Protein AF-A0A024HD30-F1 (afdb_monomer)

Mean predicted aligned error: 6.86 Å

Radius of gyration: 11.12 Å; Cα contacts (8 Å, |Δi|>4): 83; chains: 1; bounding box: 30×17×27 Å

Structure (mmCIF, N/CA/C/O backbone):
data_AF-A0A024HD30-F1
#
_entry.id   AF-A0A024HD30-F1
#
loop_
_atom_site.group_PDB
_atom_site.id
_atom_site.type_symbol
_atom_site.label_atom_id
_atom_site.label_alt_id
_atom_site.label_comp_id
_atom_site.label_asym_id
_atom_site.label_entity_id
_atom_site.label_seq_id
_atom_site.pdbx_PDB_ins_code
_atom_site.Cartn_x
_atom_site.Cartn_y
_atom_site.Cartn_z
_atom_site.occupancy
_atom_site.B_iso_or_equiv
_atom_site.auth_seq_id
_atom_site.auth_comp_id
_atom_site.auth_asym_id
_atom_site.auth_atom_id
_atom_site.pdbx_PDB_model_num
ATOM 1 N N . MET A 1 1 ? -7.268 8.397 2.788 1.00 63.91 1 MET A N 1
ATOM 2 C CA . MET A 1 1 ? -7.156 7.548 1.583 1.00 63.91 1 MET A CA 1
ATOM 3 C C . MET A 1 1 ? -7.546 6.147 1.970 1.00 63.91 1 MET A C 1
ATOM 5 O O . MET A 1 1 ? -6.808 5.524 2.712 1.00 63.91 1 MET A O 1
ATOM 9 N N . THR A 1 2 ? -8.703 5.676 1.529 1.00 78.88 2 THR A N 1
ATOM 10 C CA . THR A 1 2 ? -9.194 4.345 1.902 1.00 78.88 2 THR A CA 1
ATOM 11 C C . THR A 1 2 ? -8.479 3.242 1.118 1.00 78.88 2 THR A C 1
ATOM 13 O O . THR A 1 2 ? -7.783 3.511 0.138 1.00 78.88 2 THR A O 1
ATOM 16 N N . ARG A 1 3 ? -8.653 1.977 1.527 1.00 80.31 3 ARG A N 1
ATOM 17 C CA . ARG A 1 3 ? -8.145 0.824 0.757 1.00 80.31 3 ARG A CA 1
ATOM 18 C C . ARG A 1 3 ? -8.709 0.820 -0.666 1.00 80.31 3 ARG A C 1
ATOM 20 O O . ARG A 1 3 ? -7.953 0.599 -1.603 1.00 80.31 3 ARG A O 1
ATOM 27 N N . ALA A 1 4 ? -9.992 1.157 -0.812 1.00 83.38 4 ALA A N 1
ATOM 28 C CA . ALA A 1 4 ? -10.668 1.251 -2.101 1.00 83.38 4 ALA A CA 1
ATOM 29 C C . ALA A 1 4 ? -10.047 2.326 -3.007 1.00 83.38 4 ALA A C 1
ATOM 31 O O . ALA A 1 4 ? -9.788 2.048 -4.172 1.00 83.38 4 ALA A O 1
ATOM 32 N N . ASP A 1 5 ? -9.729 3.515 -2.477 1.00 83.06 5 ASP A N 1
ATOM 33 C CA . ASP A 1 5 ? -9.053 4.562 -3.264 1.00 83.06 5 ASP A CA 1
ATOM 34 C C . ASP A 1 5 ? -7.696 4.082 -3.788 1.00 83.06 5 ASP A C 1
ATOM 36 O O . ASP A 1 5 ? -7.331 4.332 -4.936 1.00 83.06 5 ASP A O 1
ATOM 40 N N . VAL A 1 6 ? -6.940 3.377 -2.943 1.00 82.12 6 VAL A N 1
ATOM 41 C CA . VAL A 1 6 ? -5.622 2.850 -3.305 1.00 82.12 6 VAL A CA 1
ATOM 42 C C . VAL A 1 6 ? -5.745 1.742 -4.349 1.00 82.12 6 VAL A C 1
ATOM 44 O O . VAL A 1 6 ? -4.986 1.749 -5.313 1.00 82.12 6 VAL A O 1
ATOM 47 N N . GLU A 1 7 ? -6.693 0.821 -4.189 1.00 84.31 7 GLU A N 1
ATOM 48 C CA . GLU A 1 7 ? -6.938 -0.260 -5.151 1.00 84.31 7 GLU A CA 1
ATOM 49 C C . GLU A 1 7 ? -7.468 0.264 -6.488 1.00 84.31 7 GLU A C 1
ATOM 51 O O . GLU A 1 7 ? -7.115 -0.270 -7.535 1.00 84.31 7 GLU A O 1
ATOM 56 N N . ASN A 1 8 ? -8.25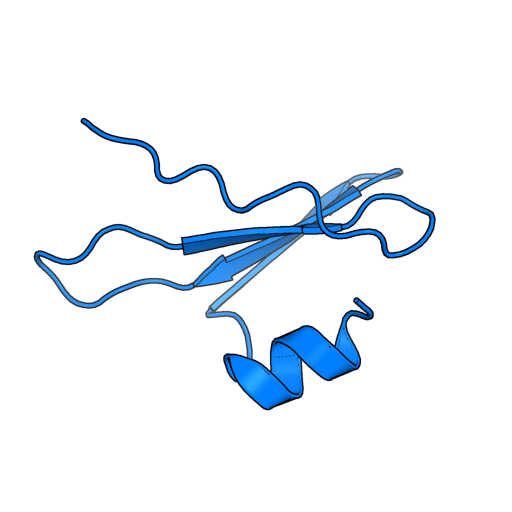5 1.341 -6.481 1.00 85.69 8 ASN A N 1
ATOM 57 C CA . ASN A 1 8 ? -8.730 1.976 -7.707 1.00 85.69 8 ASN A CA 1
ATOM 58 C C . ASN A 1 8 ? -7.601 2.742 -8.427 1.00 85.69 8 ASN A C 1
ATOM 60 O O . ASN A 1 8 ? -7.499 2.704 -9.649 1.00 85.69 8 ASN A O 1
ATOM 64 N N . ALA A 1 9 ? -6.708 3.403 -7.680 1.00 84.44 9 ALA A N 1
ATOM 65 C CA . ALA A 1 9 ? -5.610 4.187 -8.253 1.00 84.44 9 ALA A CA 1
ATOM 66 C C . ALA A 1 9 ? -4.385 3.351 -8.675 1.00 84.44 9 ALA A C 1
ATOM 68 O O . ALA A 1 9 ? -3.711 3.691 -9.647 1.00 84.44 9 ALA A O 1
ATOM 69 N N . LEU A 1 10 ? -4.046 2.298 -7.922 1.00 82.25 10 LEU A N 1
ATOM 70 C CA . LEU A 1 10 ? -2.857 1.461 -8.149 1.00 82.25 10 LEU A CA 1
ATOM 71 C C . LEU A 1 10 ? -3.187 0.067 -8.695 1.00 82.25 10 LEU A C 1
ATOM 73 O O . LEU A 1 10 ? -2.278 -0.623 -9.157 1.00 82.25 10 LEU A O 1
ATOM 77 N N . GLY A 1 11 ? -4.451 -0.348 -8.651 1.00 86.81 11 GLY A N 1
ATOM 78 C CA . GLY A 1 11 ? -4.864 -1.722 -8.914 1.00 86.81 11 GLY A CA 1
ATOM 79 C C . GLY A 1 11 ? -4.751 -2.619 -7.678 1.00 86.81 11 GLY A C 1
ATOM 80 O O . GLY A 1 11 ? -4.450 -2.175 -6.568 1.00 86.81 11 GLY A O 1
ATOM 81 N N . LYS A 1 12 ? -4.986 -3.920 -7.877 1.00 87.62 12 LYS A N 1
ATOM 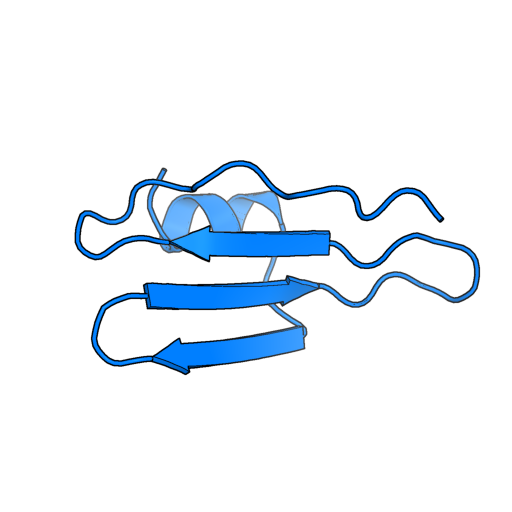82 C CA . LYS A 1 12 ? -4.868 -4.916 -6.805 1.00 87.62 12 LYS A CA 1
ATOM 83 C C . LYS A 1 12 ? -3.400 -5.084 -6.384 1.00 87.62 12 LYS A C 1
ATOM 85 O O . LYS A 1 12 ? -2.539 -5.191 -7.257 1.00 87.62 12 LYS A O 1
ATOM 90 N N . PRO A 1 13 ? -3.099 -5.135 -5.076 1.00 88.00 13 PRO A N 1
ATOM 91 C CA . PRO A 1 13 ? -1.749 -5.415 -4.601 1.00 88.00 13 PRO A CA 1
ATOM 92 C C . PRO A 1 13 ? -1.330 -6.851 -4.924 1.00 88.00 13 PRO A C 1
ATOM 94 O O . PRO A 1 13 ? -2.137 -7.775 -4.841 1.00 88.00 13 PRO A O 1
ATOM 97 N N . ASP A 1 14 ? -0.044 -7.048 -5.209 1.00 89.00 14 ASP A N 1
ATOM 98 C CA . ASP A 1 14 ? 0.535 -8.383 -5.390 1.00 89.00 14 ASP A CA 1
ATOM 99 C C . ASP A 1 14 ? 0.563 -9.167 -4.076 1.00 89.00 14 ASP A C 1
ATOM 101 O O . ASP A 1 14 ? 0.431 -10.390 -4.055 1.00 89.00 14 ASP A O 1
ATOM 105 N N . ARG A 1 15 ? 0.765 -8.462 -2.957 1.00 88.94 15 ARG A N 1
ATOM 106 C CA . ARG A 1 15 ? 0.788 -9.072 -1.628 1.00 88.94 15 ARG A CA 1
ATOM 107 C C . ARG A 1 15 ? 0.169 -8.159 -0.586 1.00 88.94 15 ARG A C 1
ATOM 109 O O . ARG A 1 15 ? 0.477 -6.970 -0.524 1.00 88.94 15 ARG A O 1
ATOM 116 N N . VAL A 1 16 ? -0.638 -8.746 0.286 1.00 88.62 16 VAL A N 1
ATOM 117 C CA . VAL A 1 16 ? -1.211 -8.077 1.454 1.00 88.62 16 VAL A CA 1
ATOM 118 C C . VAL A 1 16 ? -0.629 -8.716 2.708 1.00 88.62 16 VAL A C 1
ATOM 120 O O . VAL A 1 16 ? -0.661 -9.932 2.863 1.00 88.62 16 VAL A O 1
ATOM 123 N N . ALA A 1 17 ? -0.065 -7.894 3.586 1.00 87.56 17 ALA A N 1
ATOM 124 C CA . ALA A 1 17 ? 0.415 -8.286 4.902 1.00 87.56 17 ALA A CA 1
ATOM 125 C C . ALA A 1 17 ? -0.393 -7.526 5.952 1.00 87.56 17 ALA A C 1
ATOM 127 O O . ALA A 1 17 ? -0.284 -6.306 6.054 1.00 87.56 17 ALA A O 1
ATOM 128 N N . GLN A 1 18 ? -1.223 -8.236 6.705 1.00 86.31 18 GLN A N 1
ATOM 129 C CA . GLN A 1 18 ? -2.032 -7.659 7.769 1.00 86.31 18 GLN A CA 1
ATOM 130 C C . GLN A 1 18 ? -1.450 -8.058 9.126 1.00 86.31 18 GLN A C 1
ATOM 132 O O . GLN A 1 18 ? -1.141 -9.220 9.365 1.00 86.31 18 GLN A O 1
ATOM 137 N N . THR A 1 19 ? -1.283 -7.068 9.989 1.00 84.12 19 THR A N 1
ATOM 138 C CA . THR A 1 19 ? -0.949 -7.186 11.410 1.00 84.12 19 THR A CA 1
ATOM 139 C C . THR A 1 19 ? -2.087 -6.543 12.200 1.00 84.12 19 THR A C 1
ATOM 141 O O . THR A 1 19 ? -2.800 -5.708 11.640 1.00 84.12 19 THR A O 1
ATOM 144 N N . ASP A 1 20 ? -2.238 -6.900 13.477 1.00 78.44 20 ASP A N 1
ATOM 145 C CA . ASP A 1 20 ? -3.358 -6.507 14.350 1.00 78.44 20 ASP A CA 1
ATOM 146 C C . ASP A 1 20 ? -3.785 -5.037 14.209 1.00 78.44 20 ASP A C 1
ATOM 148 O O . ASP A 1 20 ? -4.972 -4.755 14.102 1.00 78.44 20 ASP A O 1
ATOM 152 N N . SER A 1 21 ? -2.828 -4.112 14.073 1.00 81.19 21 SER A N 1
ATOM 153 C CA . SER A 1 21 ? -3.112 -2.673 13.944 1.00 81.19 21 SER A CA 1
ATOM 154 C C . SER A 1 21 ? -2.789 -2.065 12.575 1.00 81.19 21 SER A C 1
ATOM 156 O O . SER A 1 21 ? -2.938 -0.859 12.370 1.00 81.19 21 SER A O 1
ATOM 158 N N . ARG A 1 22 ? -2.245 -2.832 11.621 1.00 85.94 22 ARG A N 1
ATOM 159 C CA . ARG A 1 22 ? -1.764 -2.267 10.346 1.00 85.94 22 ARG A CA 1
ATOM 160 C C . ARG A 1 22 ? -1.955 -3.214 9.185 1.00 85.94 22 ARG A C 1
ATOM 162 O O . ARG A 1 22 ? -1.608 -4.385 9.247 1.00 85.94 22 ARG A O 1
ATOM 169 N N . THR A 1 23 ? -2.412 -2.669 8.066 1.00 87.00 23 THR A N 1
ATOM 170 C CA . THR A 1 23 ? -2.471 -3.404 6.800 1.00 87.00 23 THR A CA 1
ATOM 171 C C . THR A 1 23 ? -1.407 -2.859 5.866 1.00 87.00 23 THR A C 1
ATOM 173 O O . THR A 1 23 ? -1.331 -1.658 5.650 1.00 87.00 23 THR A O 1
ATOM 176 N N . ARG A 1 24 ? -0.569 -3.713 5.292 1.00 87.88 24 ARG A N 1
ATOM 177 C CA . ARG A 1 24 ? 0.477 -3.327 4.350 1.00 87.88 24 ARG A CA 1
ATOM 178 C C . ARG A 1 24 ? 0.245 -3.996 3.010 1.00 87.88 24 ARG A C 1
ATOM 180 O O . ARG A 1 24 ? 0.291 -5.213 2.891 1.00 87.88 24 ARG A O 1
ATOM 187 N N . TYR A 1 25 ? 0.034 -3.184 1.992 1.00 88.56 25 TYR A N 1
ATOM 188 C CA . TYR A 1 25 ? -0.062 -3.612 0.607 1.00 88.56 25 TYR A CA 1
ATOM 189 C C . TYR A 1 25 ? 1.301 -3.484 -0.051 1.00 88.56 25 TYR A C 1
ATOM 191 O O . TYR A 1 25 ? 2.013 -2.496 0.145 1.00 88.56 25 TYR A O 1
ATOM 199 N N . ILE A 1 26 ? 1.670 -4.487 -0.830 1.00 87.00 26 ILE A N 1
ATOM 200 C CA . ILE A 1 26 ? 2.943 -4.567 -1.527 1.00 87.00 26 ILE A CA 1
ATOM 201 C C . ILE A 1 26 ? 2.646 -4.722 -3.011 1.00 87.00 26 ILE A C 1
ATOM 203 O O . ILE A 1 26 ? 1.912 -5.617 -3.420 1.00 87.00 26 ILE A O 1
ATOM 207 N N . TYR A 1 27 ? 3.262 -3.839 -3.783 1.00 86.75 27 TYR A N 1
ATOM 208 C CA . TYR A 1 27 ? 3.210 -3.787 -5.230 1.00 86.75 27 TYR A CA 1
ATOM 209 C C . TYR A 1 27 ? 4.601 -4.116 -5.760 1.00 86.75 27 TYR A C 1
ATOM 211 O O . TYR A 1 27 ? 5.566 -3.357 -5.573 1.00 86.75 27 TYR A O 1
ATOM 219 N N . HIS A 1 28 ? 4.718 -5.284 -6.374 1.00 84.38 28 HIS A N 1
ATOM 220 C CA . HIS A 1 28 ? 5.926 -5.733 -7.029 1.00 84.38 28 HIS A CA 1
ATOM 221 C C . HIS A 1 28 ? 6.087 -4.963 -8.328 1.00 84.38 28 HIS A C 1
ATOM 223 O O . HIS A 1 28 ? 5.250 -4.984 -9.225 1.00 84.38 28 HIS A O 1
ATOM 229 N N . ALA A 1 29 ? 7.191 -4.236 -8.417 1.00 79.19 29 ALA A N 1
ATOM 230 C CA . ALA A 1 29 ? 7.542 -3.577 -9.651 1.00 79.19 29 ALA A CA 1
ATOM 231 C C . ALA A 1 29 ? 8.328 -4.549 -10.541 1.00 79.19 29 ALA A C 1
ATOM 233 O O . ALA A 1 29 ? 8.958 -5.491 -10.057 1.00 79.19 29 ALA A O 1
ATOM 234 N N . ARG A 1 30 ? 8.293 -4.307 -11.854 1.00 78.88 30 ARG A N 1
ATOM 235 C CA . ARG A 1 30 ? 9.078 -5.075 -12.830 1.00 78.88 30 ARG A CA 1
ATOM 236 C C . ARG A 1 30 ? 10.578 -5.053 -12.480 1.00 78.88 30 ARG A C 1
ATOM 238 O O . ARG A 1 30 ? 11.023 -4.100 -11.832 1.00 78.88 30 ARG A O 1
ATOM 245 N N . PRO A 1 31 ? 11.369 -6.044 -12.937 1.00 76.12 31 PRO A N 1
ATOM 246 C CA . PRO A 1 31 ? 12.817 -6.057 -12.730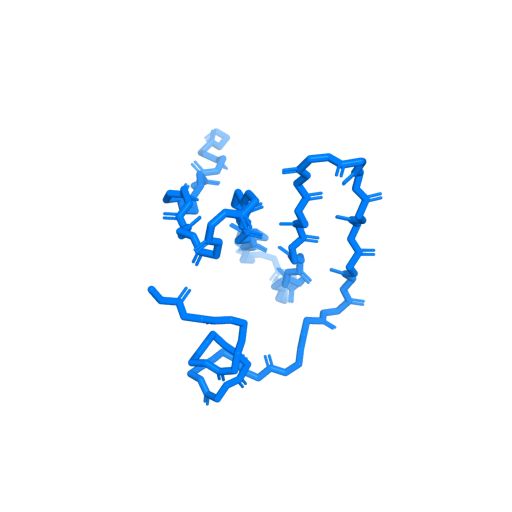 1.00 76.12 31 PRO A CA 1
ATOM 247 C C . PRO A 1 31 ? 13.443 -4.700 -13.093 1.00 76.12 31 PRO A C 1
ATOM 249 O O . PRO A 1 31 ? 13.169 -4.155 -14.160 1.00 76.12 31 PRO A O 1
ATOM 252 N N . GLY A 1 32 ? 14.220 -4.117 -12.174 1.00 75.00 32 GLY A N 1
ATOM 253 C CA . GLY A 1 32 ? 14.818 -2.781 -12.332 1.00 75.00 32 GLY A CA 1
ATOM 254 C C . GLY A 1 32 ? 13.973 -1.601 -11.824 1.00 75.00 32 GLY A C 1
ATOM 255 O O . GLY A 1 32 ? 14.448 -0.466 -11.826 1.00 75.00 32 GLY A O 1
ATOM 256 N N . LYS A 1 33 ? 12.743 -1.827 -11.344 1.00 74.88 33 LYS A N 1
ATOM 257 C CA . LYS A 1 33 ? 11.927 -0.811 -10.658 1.00 74.88 33 LYS A CA 1
ATOM 258 C C . LYS A 1 33 ? 11.872 -1.094 -9.153 1.00 74.88 33 LYS A C 1
ATOM 260 O O . LYS A 1 33 ? 11.881 -2.239 -8.712 1.00 74.88 33 LYS A O 1
ATOM 265 N N . ALA A 1 34 ? 11.796 -0.035 -8.350 1.00 72.88 34 ALA A N 1
ATOM 266 C CA . ALA A 1 34 ? 11.659 -0.162 -6.902 1.00 72.88 34 ALA A CA 1
ATOM 267 C C . ALA A 1 34 ? 10.258 -0.671 -6.522 1.00 72.88 34 ALA A C 1
ATOM 269 O O . ALA A 1 34 ? 9.255 -0.146 -7.010 1.00 72.88 34 ALA A O 1
ATOM 270 N N . GLN A 1 35 ? 10.203 -1.655 -5.621 1.00 80.25 35 GLN A N 1
ATOM 271 C CA . GLN A 1 35 ? 8.962 -2.133 -5.011 1.00 80.25 35 GLN A CA 1
ATOM 272 C C . GLN A 1 35 ? 8.240 -0.970 -4.316 1.00 80.25 35 GLN A C 1
ATOM 274 O O . GLN A 1 35 ? 8.863 -0.159 -3.623 1.00 80.25 35 GLN A O 1
ATOM 279 N N . ARG A 1 36 ? 6.920 -0.887 -4.491 1.00 83.00 36 ARG A N 1
ATOM 280 C CA . ARG A 1 36 ? 6.073 0.065 -3.766 1.00 83.00 36 ARG A CA 1
ATOM 281 C C . ARG A 1 36 ? 5.352 -0.668 -2.652 1.00 83.00 36 ARG A C 1
ATOM 283 O O . ARG A 1 36 ? 4.854 -1.766 -2.851 1.00 83.00 36 ARG A O 1
ATOM 290 N N . SER A 1 37 ? 5.266 -0.052 -1.481 1.00 83.31 37 SER A N 1
ATOM 291 C CA . SER A 1 37 ? 4.398 -0.547 -0.418 1.00 83.31 37 SER A CA 1
ATOM 292 C C . SER A 1 37 ? 3.582 0.585 0.171 1.00 83.31 37 SER A C 1
ATOM 294 O O . SER A 1 37 ? 4.115 1.675 0.383 1.00 83.31 37 SER A O 1
ATOM 296 N N . VAL A 1 38 ? 2.320 0.302 0.451 1.00 84.69 38 VAL A N 1
ATOM 297 C CA . VAL A 1 38 ?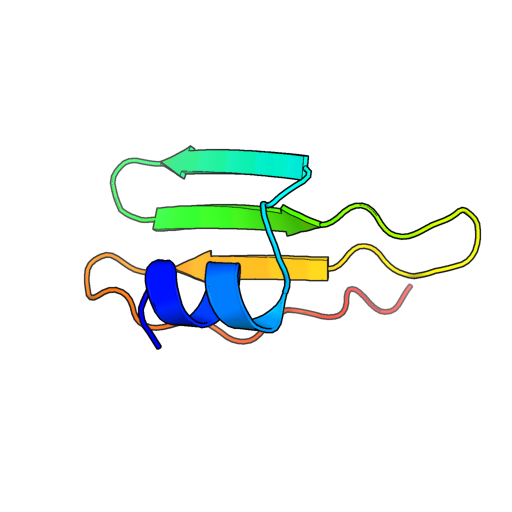 1.363 1.215 1.070 1.00 84.69 38 VAL A CA 1
ATOM 298 C C . VAL A 1 38 ? 0.991 0.624 2.419 1.00 84.69 38 VAL A C 1
ATOM 300 O O . VAL A 1 38 ? 0.596 -0.535 2.481 1.00 84.69 38 VAL A O 1
ATOM 303 N N . THR A 1 39 ? 1.135 1.392 3.493 1.00 84.62 39 THR A N 1
ATOM 304 C CA . THR A 1 39 ? 0.744 0.948 4.834 1.00 84.62 39 THR A CA 1
ATOM 305 C C . THR A 1 39 ? -0.453 1.761 5.293 1.00 84.62 39 THR A C 1
ATOM 307 O O . THR A 1 39 ? -0.401 2.988 5.309 1.00 84.62 39 THR A O 1
ATOM 310 N N . PHE A 1 40 ? -1.509 1.065 5.675 1.00 83.81 40 PHE A N 1
ATOM 311 C CA . PHE A 1 40 ? -2.711 1.598 6.285 1.00 83.81 40 PHE A CA 1
ATOM 312 C C . PHE A 1 40 ? -2.615 1.406 7.799 1.00 83.81 40 PHE A C 1
ATOM 314 O O . PHE A 1 40 ? -2.341 0.295 8.264 1.00 83.81 40 PHE A O 1
ATOM 321 N N . ASP A 1 41 ? -2.840 2.475 8.555 1.00 79.94 41 ASP A N 1
ATOM 322 C CA . ASP A 1 41 ? -3.117 2.382 9.993 1.00 79.94 41 ASP A CA 1
ATOM 323 C C . ASP A 1 41 ? -4.594 1.999 10.241 1.00 79.94 41 ASP A C 1
ATOM 325 O O . ASP A 1 41 ? -5.392 1.920 9.304 1.00 79.94 41 ASP A O 1
ATOM 329 N N . GLU A 1 42 ? -4.968 1.786 11.506 1.00 7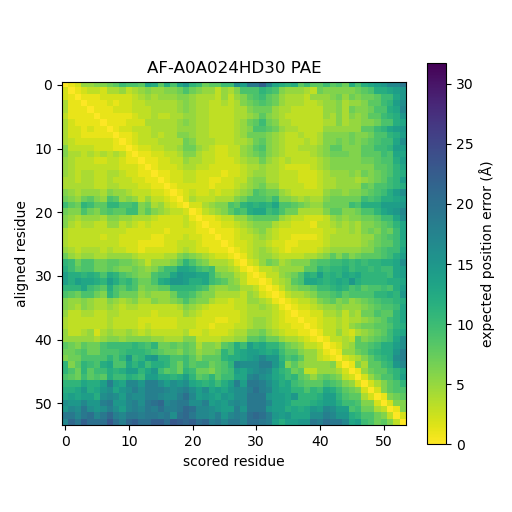4.31 42 GLU A N 1
ATOM 330 C CA . GLU A 1 42 ? -6.312 1.358 11.950 1.00 74.31 42 GLU A CA 1
ATOM 331 C C . GLU A 1 42 ? -7.445 2.278 11.4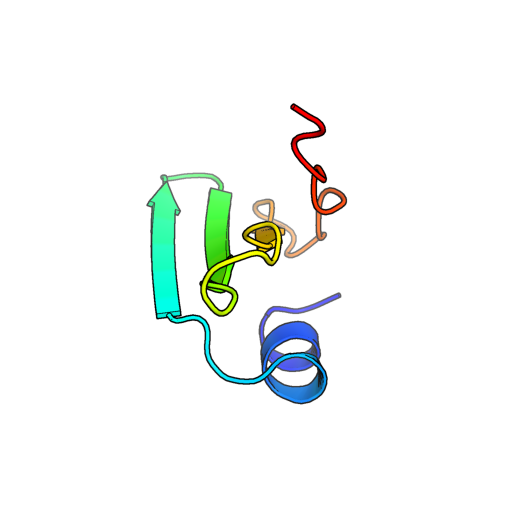70 1.00 74.31 42 GLU A C 1
ATOM 333 O O . GLU A 1 42 ? -8.546 1.817 11.187 1.00 74.31 42 GLU A O 1
ATOM 338 N N . PHE A 1 43 ? -7.153 3.564 11.270 1.00 71.94 43 PHE A N 1
ATOM 339 C CA . PHE A 1 43 ? -8.100 4.558 10.750 1.00 71.94 43 PHE A CA 1
ATOM 340 C C . PHE A 1 43 ? -8.155 4.620 9.215 1.00 71.94 43 PHE A C 1
ATOM 342 O O . PHE A 1 43 ? -8.790 5.502 8.643 1.00 71.94 43 PHE A O 1
ATOM 349 N N . GLY A 1 44 ? -7.439 3.735 8.515 1.00 65.06 44 GLY A N 1
ATOM 350 C CA . GLY A 1 44 ? -7.334 3.768 7.058 1.00 65.06 44 GLY A CA 1
ATOM 351 C C . GLY A 1 44 ? -6.493 4.933 6.528 1.00 65.06 44 GLY A C 1
ATOM 352 O O . GLY A 1 44 ? -6.561 5.235 5.346 1.00 65.06 44 GLY A O 1
ATOM 353 N N . CYS A 1 45 ? -5.686 5.601 7.356 1.00 68.50 45 CYS A N 1
ATOM 354 C CA . CYS A 1 45 ? -4.732 6.600 6.873 1.00 68.50 45 CYS A CA 1
ATOM 355 C C . CYS A 1 45 ? -3.495 5.922 6.273 1.00 68.50 45 CYS A C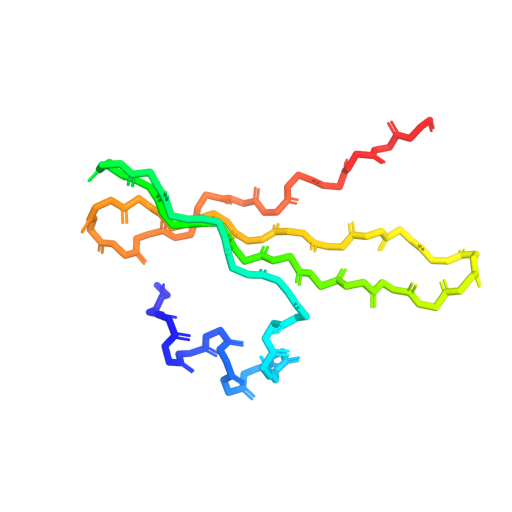 1
ATOM 357 O O . CYS A 1 45 ? -2.879 5.056 6.895 1.00 68.50 45 CYS A O 1
ATOM 359 N N . VAL A 1 46 ? -3.129 6.329 5.055 1.00 69.19 46 VAL A N 1
ATOM 360 C CA . VAL A 1 46 ? -1.930 5.849 4.364 1.00 69.19 46 VAL A CA 1
ATOM 361 C C . VAL A 1 46 ? -0.713 6.549 4.959 1.00 69.19 46 VAL A C 1
ATOM 363 O O . VAL A 1 46 ? -0.495 7.736 4.715 1.00 69.19 46 VAL A O 1
ATOM 366 N N . LYS A 1 47 ? 0.116 5.819 5.708 1.00 65.94 47 LYS A N 1
ATOM 367 C CA . LYS A 1 47 ? 1.460 6.298 6.043 1.00 65.94 47 LYS A CA 1
ATOM 368 C C . LYS A 1 47 ? 2.319 6.184 4.792 1.00 65.94 47 LYS A C 1
ATOM 370 O O . LYS A 1 47 ? 2.451 5.100 4.223 1.00 65.94 47 LYS A O 1
ATOM 375 N N . GLY A 1 48 ? 2.830 7.333 4.34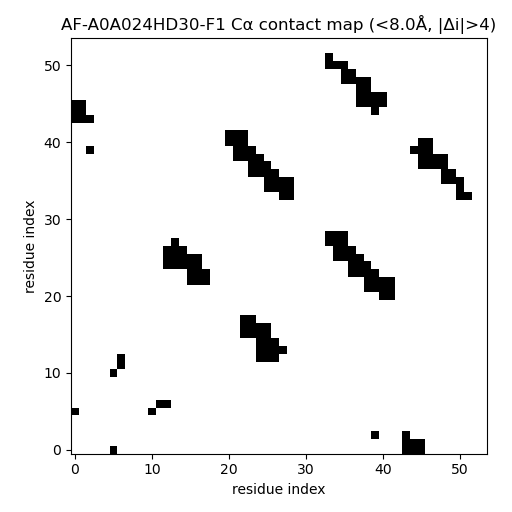5 1.00 56.88 48 GLY A N 1
ATOM 376 C CA . GLY A 1 48 ? 3.498 7.532 3.061 1.00 56.88 48 GLY A CA 1
ATOM 377 C C . GLY A 1 48 ? 4.395 6.367 2.646 1.00 56.88 48 GLY A C 1
ATOM 378 O O . GLY A 1 48 ? 5.181 5.846 3.436 1.00 56.88 48 GLY A O 1
ATOM 379 N N . SER A 1 49 ? 4.263 5.958 1.383 1.00 56.31 49 SER A N 1
ATOM 380 C CA . SER A 1 49 ? 5.036 4.868 0.799 1.00 56.31 49 SER A CA 1
ATOM 381 C C . SER A 1 49 ? 6.529 5.172 0.917 1.00 56.31 49 SER A C 1
ATOM 383 O O . SER A 1 49 ? 7.061 5.995 0.165 1.00 56.31 49 SER A O 1
ATOM 385 N N . ALA A 1 50 ? 7.210 4.524 1.859 1.00 52.91 50 ALA A N 1
ATOM 386 C CA . ALA A 1 50 ? 8.651 4.631 1.982 1.00 52.91 50 ALA A CA 1
ATOM 387 C C . ALA A 1 50 ? 9.278 4.039 0.713 1.00 52.91 50 ALA A C 1
ATOM 389 O O . ALA A 1 50 ? 9.377 2.822 0.555 1.00 52.91 50 ALA A O 1
ATOM 390 N N . LYS A 1 51 ? 9.690 4.905 -0.223 1.00 47.03 51 LYS A N 1
ATOM 391 C CA . LYS A 1 51 ? 10.662 4.532 -1.251 1.00 47.03 51 LYS A CA 1
ATOM 392 C C . LYS A 1 51 ? 11.917 4.127 -0.488 1.00 47.03 51 LYS A C 1
ATOM 394 O O . LYS A 1 51 ? 12.652 5.000 -0.032 1.00 47.03 51 LYS A O 1
ATOM 399 N N . LYS A 1 52 ? 12.154 2.825 -0.317 1.00 47.41 52 LYS A N 1
ATOM 400 C CA . LYS A 1 52 ? 13.443 2.340 0.175 1.00 47.41 52 LYS A CA 1
ATOM 401 C C . LYS A 1 52 ? 14.467 2.649 -0.918 1.00 47.41 52 LYS A C 1
ATOM 403 O O . LYS A 1 52 ? 14.633 1.876 -1.856 1.00 47.41 52 LYS A O 1
ATOM 408 N N . LYS A 1 53 ? 15.058 3.846 -0.845 1.00 46.28 53 LYS A N 1
ATOM 409 C CA . LYS A 1 53 ? 16.259 4.198 -1.598 1.00 46.28 53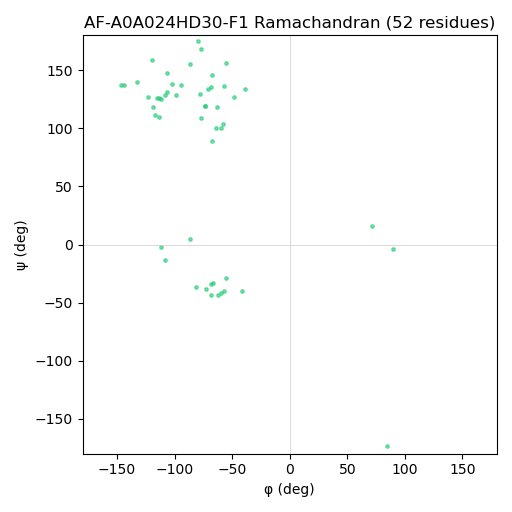 LYS A CA 1
ATOM 410 C C . LYS A 1 53 ? 17.354 3.258 -1.087 1.00 46.28 53 LYS A C 1
ATOM 412 O O . LYS A 1 53 ? 17.582 3.203 0.121 1.00 46.28 53 LYS A O 1
ATOM 417 N N . ARG A 1 54 ? 17.883 2.432 -1.987 1.00 47.91 54 ARG A N 1
ATOM 418 C CA . ARG A 1 54 ? 19.149 1.730 -1.775 1.00 47.91 54 ARG A CA 1
ATOM 419 C C . ARG A 1 54 ? 20.279 2.712 -2.016 1.00 47.91 54 ARG A C 1
ATOM 421 O O . ARG A 1 54 ? 20.077 3.581 -2.896 1.00 47.91 54 ARG A O 1
#

pLDDT: mean 77.2, std 12.1, range [46.28, 89.0]

Sequence (54 aa):
MTRADVENALGKPDRVAQTDSRTRYIYHARPGKAQRSVTFDEFGCVKGSAKKKR

InterPro domains:
  IPR007450 Outer membrane protein assembly factor BamE domain [PF04355] (1-48)

Solvent-accessible surface area (backbone atoms only — not comparable to full-atom values): 3281 Å² total; per-residue (Å²): 99,46,72,65,58,48,36,71,74,72,39,82,58,78,40,78,51,76,51,103,62,35,40,33,36,31,37,79,45,60,94,96,49,77,60,46,42,45,34,27,42,83,85,34,45,63,53,74,57,68,73,78,78,126

Secondary structure (DSSP, 8-state):
--HHHHHHHH-S-SEEEEETTEEEEEEPPPTTSPPEEEEEETT--EE-------

Organism: Pseudomonas knackmussii (strain DSM 6978 / CCUG 54928 / LMG 23759 / B13) (NCBI:txid1301098)

Nearest PDB structures (foldseek):
  3wsx-assembly1_A  TM=7.025E-01  e=4.760E+00  Homo sapiens
  4ntq-assembly1_A  TM=4.992E-01  e=4.478E+00  Enterobacter cloacae subsp. cloacae ATCC 13047
  3cvs-assembly1_B  TM=4.901E-01  e=3.506E+00  unclassified
  2w18-assembly1_A  TM=4.496E-01  e=2.919E+00  Homo sapiens

Foldseek 3Di:
DAPVVCCVVPNAAPDWDDDPFKIKGWHDDDPPDFIWIWMQGNVRDTDDTPRPDD